Protein AF-Q862R8-F1 (afdb_monomer)

pLDDT: mean 84.22, std 10.14, range [52.84, 96.31]

Foldseek 3Di:
DDPVVLVVVLVVLVVVLVVLVVVLVVVCCVPPPPPHPPPVPCPCVDPCNPPPQDPDPVVVVVDDPVVNLVSVLVVLVVCLVVLVVVLVVLVVDPPDDPVSSVSSVVSNVSSVVSNVSSCVVCVVPVVVVVVVVVVVD

Radius of gyration: 17.54 Å; Cα contacts (8 Å, |Δi|>4): 55; chains: 1; bounding box: 41×30×45 Å

Solvent-accessible surface area (backbone atoms only — not comparable to full-atom values): 8114 Å² total; per-residue (Å²): 132,55,72,64,58,51,50,52,51,50,53,51,50,53,50,54,47,52,54,52,52,51,50,54,51,49,55,47,33,72,75,74,41,66,99,49,81,72,76,82,68,54,94,78,64,55,91,62,72,86,58,87,66,75,80,50,68,71,53,44,73,71,47,55,71,67,60,56,47,49,50,52,45,54,53,48,61,69,41,50,62,61,39,53,51,50,40,56,53,50,73,73,42,87,89,60,54,70,67,58,48,50,49,44,49,50,50,44,55,47,51,53,52,52,41,57,52,52,48,61,76,40,38,88,64,48,51,62,53,54,52,52,57,60,73,72,106

Mean predicted aligned error: 7.18 Å

Organism: Bos taurus (NCBI:txid9913)

Structure (mmCIF, N/CA/C/O backbone):
data_AF-Q862R8-F1
#
_entry.id   AF-Q862R8-F1
#
loop_
_atom_site.group_PDB
_atom_site.id
_atom_site.type_symbol
_atom_site.label_atom_id
_atom_site.label_alt_id
_atom_site.label_comp_id
_atom_site.label_asym_id
_atom_site.label_entity_id
_atom_site.label_seq_id
_atom_site.pdbx_PDB_ins_code
_atom_site.Cartn_x
_atom_site.Cartn_y
_atom_site.Cartn_z
_atom_site.occupancy
_atom_site.B_iso_or_equiv
_atom_site.auth_seq_id
_atom_site.auth_comp_id
_atom_site.auth_asym_id
_atom_site.auth_atom_id
_atom_site.pdbx_PDB_model_num
ATOM 1 N N . LYS A 1 1 ? 21.599 13.829 -4.331 1.00 64.12 1 LYS A N 1
ATOM 2 C CA . LYS A 1 1 ? 21.237 12.475 -3.838 1.00 64.12 1 LYS A CA 1
ATOM 3 C C . LYS A 1 1 ? 21.496 11.466 -4.945 1.00 64.12 1 LYS A C 1
ATOM 5 O O . LYS A 1 1 ? 21.058 11.718 -6.068 1.00 64.12 1 LYS A O 1
ATOM 10 N N . SER A 1 2 ? 22.223 10.394 -4.646 1.00 83.31 2 SER A N 1
ATOM 11 C CA . SER A 1 2 ? 22.532 9.305 -5.580 1.00 83.31 2 SER A CA 1
ATOM 12 C C . SER A 1 2 ? 21.273 8.490 -5.930 1.00 83.31 2 SER A C 1
ATOM 14 O O . SER A 1 2 ? 20.216 8.680 -5.321 1.00 83.31 2 SER A O 1
ATOM 16 N N . PHE A 1 3 ? 21.358 7.608 -6.933 1.00 73.69 3 PHE A N 1
ATOM 17 C CA . PHE A 1 3 ? 20.290 6.638 -7.218 1.00 73.69 3 PHE A CA 1
ATOM 18 C C . PHE A 1 3 ? 20.056 5.705 -6.021 1.00 73.69 3 PHE A C 1
ATOM 20 O O . PHE A 1 3 ? 18.914 5.505 -5.622 1.00 73.69 3 PHE A O 1
ATOM 27 N N . THR A 1 4 ? 21.133 5.233 -5.391 1.00 79.62 4 THR A N 1
ATOM 28 C CA . THR A 1 4 ? 21.085 4.392 -4.189 1.00 79.62 4 THR A CA 1
ATOM 29 C C . THR A 1 4 ? 20.373 5.090 -3.036 1.00 79.62 4 THR A C 1
ATOM 31 O O . THR A 1 4 ? 19.464 4.511 -2.453 1.00 79.62 4 THR A O 1
ATOM 34 N N . ASP A 1 5 ? 20.686 6.360 -2.756 1.00 82.50 5 ASP A N 1
ATOM 35 C CA . ASP A 1 5 ? 20.008 7.113 -1.689 1.00 82.50 5 ASP A CA 1
ATOM 36 C C . ASP A 1 5 ? 18.507 7.209 -1.968 1.00 82.50 5 ASP A C 1
ATOM 38 O O . ASP A 1 5 ? 17.679 7.125 -1.066 1.00 82.50 5 ASP A O 1
ATOM 42 N N . ARG A 1 6 ? 18.141 7.435 -3.234 1.00 79.94 6 ARG A N 1
ATOM 43 C CA . ARG A 1 6 ? 16.745 7.505 -3.665 1.00 79.94 6 ARG A CA 1
ATOM 44 C C . ARG A 1 6 ? 16.050 6.161 -3.436 1.00 79.94 6 ARG A C 1
ATOM 46 O O . ARG A 1 6 ? 15.010 6.136 -2.786 1.00 79.94 6 ARG A O 1
ATOM 53 N N . PHE A 1 7 ? 16.652 5.067 -3.879 1.00 79.62 7 PHE A N 1
ATOM 54 C CA . PHE A 1 7 ? 16.106 3.727 -3.693 1.00 79.62 7 PHE A CA 1
ATOM 55 C C . PHE A 1 7 ? 15.940 3.356 -2.209 1.00 79.62 7 PHE A C 1
ATOM 57 O O . PHE A 1 7 ? 14.867 2.919 -1.805 1.00 79.62 7 PHE A O 1
ATOM 64 N N . MET A 1 8 ? 16.948 3.623 -1.372 1.00 86.00 8 MET A N 1
ATOM 65 C CA . MET A 1 8 ? 16.879 3.357 0.071 1.00 86.00 8 MET A CA 1
ATOM 66 C C . MET A 1 8 ? 15.774 4.163 0.764 1.00 86.00 8 MET A C 1
ATOM 68 O O . MET A 1 8 ? 15.087 3.637 1.636 1.00 86.00 8 MET A O 1
ATOM 72 N N . ASN A 1 9 ? 15.550 5.416 0.348 1.00 86.50 9 ASN A N 1
ATOM 73 C CA . ASN A 1 9 ? 14.438 6.218 0.867 1.00 86.50 9 ASN A CA 1
ATOM 74 C C . ASN A 1 9 ? 13.071 5.614 0.494 1.00 86.50 9 ASN A C 1
ATOM 76 O O . ASN A 1 9 ? 12.179 5.585 1.337 1.00 86.50 9 ASN A O 1
ATOM 80 N N . ALA A 1 10 ? 12.904 5.111 -0.734 1.00 85.06 10 ALA A N 1
ATOM 81 C CA . ALA A 1 10 ? 11.666 4.446 -1.152 1.00 85.06 10 ALA A CA 1
ATOM 82 C C . ALA A 1 10 ? 11.422 3.145 -0.386 1.00 85.06 10 ALA A C 1
ATOM 84 O O . ALA A 1 10 ? 10.304 2.894 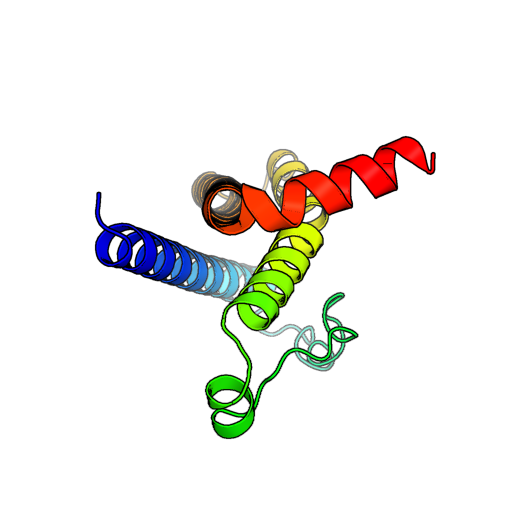0.057 1.00 85.06 10 ALA A O 1
ATOM 85 N N . ALA A 1 11 ? 12.472 2.342 -0.198 1.00 89.19 11 ALA A N 1
ATOM 86 C CA . ALA A 1 11 ? 12.401 1.104 0.567 1.00 89.19 11 ALA A CA 1
ATOM 87 C C . ALA A 1 11 ? 12.011 1.373 2.028 1.00 89.19 11 ALA A C 1
ATOM 89 O O . ALA A 1 11 ? 11.101 0.731 2.544 1.00 89.19 11 ALA A O 1
ATOM 90 N N . SER A 1 12 ? 12.631 2.375 2.664 1.00 91.31 12 SER A N 1
ATOM 91 C CA . SER A 1 12 ? 12.275 2.799 4.023 1.00 91.31 12 SER A CA 1
ATOM 92 C C . SER A 1 12 ? 10.821 3.262 4.110 1.00 91.31 12 SER A C 1
ATOM 94 O O . SER A 1 12 ? 10.095 2.819 4.992 1.00 91.31 12 SER A O 1
ATOM 96 N N . LEU A 1 13 ? 10.368 4.103 3.173 1.00 91.06 13 LEU A N 1
ATOM 97 C CA . LEU A 1 13 ? 8.985 4.584 3.153 1.00 91.06 13 LEU A CA 1
ATOM 98 C C . LEU A 1 13 ? 7.983 3.437 2.958 1.00 91.06 13 LEU A C 1
ATOM 100 O O . LEU A 1 13 ? 6.954 3.408 3.624 1.00 91.06 13 LEU A O 1
ATOM 104 N N . SER A 1 14 ? 8.300 2.486 2.076 1.00 92.19 14 SER A N 1
ATOM 105 C CA . SER A 1 14 ? 7.474 1.296 1.830 1.00 92.19 14 SER A CA 1
ATOM 106 C C . SER A 1 14 ? 7.400 0.398 3.066 1.00 92.19 14 SER A C 1
ATOM 108 O O . SER A 1 14 ? 6.338 -0.130 3.384 1.00 92.19 14 SER A O 1
ATOM 110 N N . HIS A 1 15 ? 8.512 0.252 3.792 1.00 94.38 15 HIS A N 1
ATOM 111 C CA . HIS A 1 15 ? 8.559 -0.504 5.040 1.00 94.38 15 HIS A CA 1
ATOM 112 C C . HIS A 1 15 ? 7.709 0.151 6.134 1.00 94.38 15 HIS A C 1
ATOM 114 O O . HIS A 1 15 ? 6.881 -0.516 6.751 1.00 94.38 15 HIS A O 1
ATOM 120 N N . ASP A 1 16 ? 7.849 1.463 6.327 1.00 93.56 16 ASP A N 1
ATOM 121 C CA . ASP A 1 16 ? 7.036 2.204 7.292 1.00 93.56 16 ASP A CA 1
ATOM 122 C C . ASP A 1 16 ? 5.543 2.133 6.933 1.00 93.56 16 ASP A C 1
ATOM 124 O O . ASP A 1 16 ? 4.693 2.029 7.818 1.00 93.56 16 ASP A O 1
ATOM 128 N N . PHE A 1 17 ? 5.222 2.182 5.635 1.00 92.38 17 PHE A N 1
ATOM 129 C CA . PHE A 1 17 ? 3.860 2.069 5.117 1.00 92.38 17 PHE A CA 1
ATOM 130 C C . PHE A 1 17 ? 3.264 0.696 5.447 1.00 92.38 17 PHE A C 1
ATOM 132 O O . PHE A 1 17 ? 2.190 0.615 6.043 1.00 92.38 17 PHE A O 1
ATOM 139 N N . TYR A 1 18 ? 4.000 -0.381 5.166 1.00 94.62 18 TYR A N 1
ATOM 140 C CA . TYR A 1 18 ? 3.607 -1.742 5.531 1.00 94.62 18 TYR A CA 1
ATOM 141 C C . TYR A 1 18 ? 3.406 -1.909 7.047 1.00 94.62 18 TYR A C 1
ATOM 143 O O . TYR A 1 18 ? 2.379 -2.438 7.483 1.00 94.62 18 TYR A O 1
ATOM 151 N N . ASN A 1 19 ? 4.337 -1.410 7.863 1.00 95.81 19 ASN A N 1
ATOM 152 C CA . ASN A 1 19 ? 4.239 -1.508 9.320 1.00 95.81 19 ASN A CA 1
ATOM 153 C C . ASN A 1 19 ? 2.983 -0.803 9.846 1.00 95.81 19 ASN A C 1
ATOM 155 O O . ASN A 1 19 ? 2.257 -1.368 10.663 1.00 95.81 19 ASN A O 1
ATOM 159 N N . LEU A 1 20 ? 2.690 0.402 9.345 1.00 95.19 20 LEU A N 1
ATOM 160 C CA . LEU A 1 20 ? 1.487 1.137 9.730 1.00 95.19 20 LEU A CA 1
ATOM 161 C C . LEU A 1 20 ? 0.207 0.398 9.318 1.00 95.19 20 LEU A C 1
ATOM 163 O O . LEU A 1 20 ? -0.722 0.333 10.118 1.00 95.19 20 LEU A O 1
ATOM 167 N N . SER A 1 21 ? 0.178 -0.215 8.127 1.00 94.25 21 SER A N 1
ATOM 168 C CA . SER A 1 21 ? -0.966 -1.033 7.691 1.00 94.25 21 SER A CA 1
ATOM 169 C C . SER A 1 21 ? -1.233 -2.204 8.637 1.00 94.25 21 SER A C 1
ATOM 171 O O . SER A 1 21 ? -2.379 -2.458 8.995 1.00 94.25 21 SER A O 1
ATOM 173 N N . THR A 1 22 ? -0.169 -2.867 9.099 1.00 94.19 22 THR A N 1
ATOM 174 C CA . THR A 1 22 ? -0.262 -4.012 10.011 1.00 94.19 22 THR A CA 1
ATOM 175 C C . THR A 1 22 ? -0.794 -3.574 11.372 1.00 94.19 22 THR A C 1
ATOM 177 O O . THR A 1 22 ? -1.682 -4.217 11.923 1.00 94.19 22 THR A O 1
ATOM 180 N N . ILE A 1 23 ? -0.292 -2.451 11.897 1.00 93.25 23 ILE A N 1
ATOM 181 C CA . ILE A 1 23 ? -0.766 -1.876 13.163 1.00 93.25 23 ILE A CA 1
ATOM 182 C C . ILE A 1 23 ? -2.253 -1.530 13.064 1.00 93.25 23 ILE A C 1
ATOM 184 O O . ILE A 1 23 ? -3.036 -1.980 13.892 1.00 93.25 23 ILE A O 1
ATOM 188 N N . MET A 1 24 ? -2.657 -0.792 12.026 1.00 92.06 24 MET A N 1
ATOM 189 C CA . MET A 1 24 ? -4.058 -0.413 11.835 1.00 92.06 24 MET A CA 1
ATOM 190 C C . MET A 1 24 ? -4.976 -1.628 11.671 1.00 92.06 24 MET A C 1
ATOM 192 O O . MET A 1 24 ? -6.077 -1.641 12.218 1.00 92.06 24 MET A O 1
ATOM 196 N N . PHE A 1 25 ? -4.535 -2.642 10.924 1.00 90.75 25 PHE A N 1
ATOM 197 C CA . PHE A 1 25 ? -5.288 -3.880 10.753 1.00 90.75 25 PHE A CA 1
ATOM 198 C C . PHE A 1 25 ? -5.501 -4.589 12.094 1.00 90.75 25 PHE A C 1
ATOM 200 O O . PHE A 1 25 ? -6.637 -4.924 12.421 1.00 90.75 25 PHE A O 1
ATOM 207 N N . ASN A 1 26 ? -4.442 -4.751 12.891 1.00 90.19 26 ASN A N 1
ATOM 208 C CA . ASN A 1 26 ? -4.526 -5.401 14.198 1.00 90.19 26 ASN A CA 1
ATOM 209 C C . ASN A 1 26 ? -5.408 -4.606 15.173 1.00 90.19 26 ASN A C 1
ATOM 211 O O . ASN A 1 26 ? -6.265 -5.188 15.827 1.00 90.19 26 ASN A O 1
ATOM 215 N N . GLU A 1 27 ? -5.266 -3.277 15.230 1.00 89.81 27 GLU A N 1
ATOM 216 C CA . GLU A 1 27 ? -6.115 -2.424 16.074 1.00 89.81 27 GLU A CA 1
ATOM 217 C C . GLU A 1 27 ? -7.599 -2.531 15.694 1.00 89.81 27 GLU A C 1
ATOM 219 O O . GLU A 1 27 ? -8.475 -2.585 16.563 1.00 89.81 27 GLU A O 1
ATOM 224 N N . PHE A 1 28 ? -7.896 -2.556 14.390 1.00 86.81 28 PHE A N 1
ATOM 225 C CA . PHE A 1 28 ? -9.257 -2.754 13.906 1.00 86.81 28 PHE A CA 1
ATOM 226 C C . PHE A 1 28 ? -9.776 -4.145 14.275 1.00 86.81 28 PHE A C 1
ATOM 228 O O . PHE A 1 28 ? -10.911 -4.281 14.741 1.00 86.81 28 PHE A O 1
ATOM 235 N N . ASP A 1 29 ? -8.948 -5.168 14.078 1.00 86.69 29 ASP A N 1
ATOM 236 C CA . ASP A 1 29 ? -9.314 -6.543 14.356 1.00 86.69 29 ASP A CA 1
ATOM 237 C C . ASP A 1 29 ? -9.647 -6.754 15.833 1.00 86.69 29 ASP A C 1
ATOM 239 O O . ASP A 1 29 ? -10.767 -7.147 16.167 1.00 86.69 29 ASP A O 1
ATOM 243 N N . GLU A 1 30 ? -8.710 -6.402 16.714 1.00 87.81 30 GLU A N 1
ATOM 244 C CA . GLU A 1 30 ? -8.837 -6.541 18.164 1.00 87.81 30 GLU A CA 1
ATOM 245 C C . GLU A 1 30 ? -10.091 -5.855 18.703 1.00 87.81 30 GLU A C 1
ATOM 247 O O . GLU A 1 30 ? -10.789 -6.401 19.560 1.00 87.81 30 GLU A O 1
ATOM 252 N N . LYS A 1 31 ? -10.408 -4.664 18.184 1.00 85.25 31 LYS A N 1
ATOM 253 C CA . LYS A 1 31 ? -11.520 -3.862 18.693 1.00 85.25 31 LYS A CA 1
ATOM 254 C C . LYS A 1 31 ? -12.871 -4.228 18.081 1.00 85.25 31 LYS A C 1
ATOM 256 O O . LYS A 1 31 ? -13.889 -4.114 18.767 1.00 85.25 31 LYS A O 1
ATOM 261 N N . TYR A 1 32 ? -12.916 -4.619 16.807 1.00 83.06 32 TYR A N 1
ATOM 262 C CA . TYR A 1 32 ? -14.178 -4.695 16.062 1.00 83.06 32 TYR A CA 1
ATOM 263 C C . TYR A 1 32 ? -14.460 -6.040 15.393 1.00 83.06 32 TYR A C 1
ATOM 265 O O . TYR A 1 32 ? -15.639 -6.318 15.139 1.00 83.06 32 TYR A O 1
ATOM 273 N N . ALA A 1 33 ? -13.449 -6.859 15.092 1.00 83.44 33 ALA A N 1
ATOM 274 C CA . ALA A 1 33 ? -13.602 -8.078 14.291 1.00 83.44 33 ALA A CA 1
ATOM 275 C C . ALA A 1 33 ? -13.311 -9.382 15.054 1.00 83.44 33 ALA A C 1
ATOM 277 O O . ALA A 1 33 ? -13.828 -10.427 14.653 1.00 83.44 33 ALA A O 1
ATOM 278 N N . GLN A 1 34 ? -12.576 -9.332 16.168 1.00 81.38 34 GLN A N 1
ATOM 279 C CA . GLN A 1 34 ? -12.309 -10.492 17.018 1.00 81.38 34 GLN A CA 1
ATOM 280 C C . GLN A 1 34 ? -13.603 -11.216 17.424 1.00 81.38 34 GLN A C 1
ATOM 282 O O . GLN A 1 34 ? -14.597 -10.607 17.827 1.00 81.38 34 GLN A O 1
ATOM 287 N N . GLY A 1 35 ? -13.604 -12.544 17.275 1.00 74.81 35 GLY A N 1
ATOM 288 C CA . GLY A 1 35 ? -14.766 -13.402 17.541 1.00 74.81 35 GLY A CA 1
ATOM 289 C C . GLY A 1 35 ? -15.887 -13.344 16.493 1.00 74.81 35 GLY A C 1
ATOM 290 O O . GLY A 1 35 ? -16.879 -14.060 16.635 1.00 74.81 35 GLY A O 1
ATOM 291 N N . LYS A 1 36 ? -15.752 -12.538 15.429 1.00 78.19 36 LYS A N 1
ATOM 292 C CA . LYS A 1 36 ? -16.708 -12.475 14.313 1.00 78.19 36 LYS A CA 1
ATOM 293 C C . LYS A 1 36 ? -16.183 -13.245 13.099 1.00 78.19 36 LYS A C 1
ATOM 295 O O . LYS A 1 36 ? -14.988 -13.299 12.830 1.00 78.19 36 LYS A O 1
ATOM 300 N N . LEU A 1 37 ? -17.095 -13.814 12.310 1.00 67.75 37 LEU A N 1
ATOM 301 C CA . LEU A 1 37 ? -16.774 -14.668 11.154 1.00 67.75 37 LEU A CA 1
ATOM 302 C C . LEU A 1 37 ? -16.336 -13.884 9.895 1.00 67.75 37 LEU A C 1
ATOM 304 O O . LEU A 1 37 ? -16.539 -14.356 8.778 1.00 67.75 37 LEU A O 1
ATOM 308 N N . TYR A 1 38 ? -15.734 -12.697 10.038 1.00 68.19 38 TYR A N 1
ATOM 309 C CA . TYR A 1 38 ? -15.273 -11.904 8.888 1.00 68.19 38 TYR A CA 1
ATOM 310 C C . TYR A 1 38 ? -14.133 -12.589 8.117 1.00 68.19 38 TYR A C 1
ATOM 312 O O . TYR A 1 38 ? -14.037 -12.443 6.903 1.00 68.19 38 TYR A O 1
ATOM 320 N N . TYR A 1 39 ? -13.314 -13.395 8.799 1.00 58.72 39 TYR A N 1
ATOM 321 C CA . TYR A 1 39 ? -12.118 -14.037 8.244 1.00 58.72 39 TYR A CA 1
ATOM 322 C C . TYR A 1 39 ? -12.368 -15.139 7.208 1.00 58.72 39 TYR A C 1
ATOM 324 O O . TYR A 1 39 ? -11.446 -15.517 6.490 1.00 58.72 39 TYR A O 1
ATOM 332 N N . ILE A 1 40 ? -13.592 -15.664 7.102 1.00 55.09 40 ILE A N 1
ATOM 333 C CA . ILE A 1 40 ? -13.838 -16.922 6.381 1.00 55.09 40 ILE A CA 1
ATOM 334 C C . ILE A 1 40 ? -13.717 -16.781 4.847 1.00 55.09 40 ILE A C 1
ATOM 336 O O . ILE A 1 40 ? -13.500 -17.787 4.183 1.00 55.09 40 ILE A O 1
ATOM 340 N N . ASN A 1 41 ? -13.755 -15.568 4.269 1.00 55.41 41 ASN A N 1
ATOM 341 C CA . ASN A 1 41 ? -13.826 -15.387 2.803 1.00 55.41 41 ASN A CA 1
ATOM 342 C C . ASN A 1 41 ? -12.924 -14.291 2.184 1.00 55.41 41 ASN A C 1
ATOM 344 O O . ASN A 1 41 ? -13.075 -13.976 1.004 1.00 55.41 41 ASN A O 1
ATOM 348 N N . VAL A 1 42 ? -11.985 -13.694 2.924 1.00 64.06 42 VAL A N 1
ATOM 349 C CA . VAL A 1 42 ? -11.318 -12.444 2.480 1.00 64.06 42 VAL A CA 1
ATOM 350 C C . VAL A 1 42 ? -10.135 -12.667 1.520 1.00 64.06 42 VAL A C 1
ATOM 352 O O . VAL A 1 42 ? -9.713 -11.756 0.814 1.00 64.06 42 VAL A O 1
ATOM 355 N N . THR A 1 43 ? -9.603 -13.888 1.414 1.00 63.91 43 THR A N 1
ATOM 356 C CA . THR A 1 43 ? -8.378 -14.161 0.628 1.00 63.91 43 THR A CA 1
ATOM 357 C C . THR A 1 43 ? -8.530 -13.936 -0.879 1.00 63.91 43 THR A C 1
ATOM 359 O O . THR A 1 43 ? -7.531 -13.816 -1.580 1.00 63.91 43 THR A O 1
ATOM 362 N N . LYS A 1 44 ? -9.762 -13.835 -1.396 1.00 70.56 44 LYS A N 1
ATOM 363 C CA . LYS A 1 44 ? -10.043 -13.550 -2.814 1.00 70.56 44 LYS A CA 1
ATOM 364 C C . LYS A 1 44 ? -10.811 -12.246 -3.053 1.00 70.56 44 LYS A C 1
ATOM 366 O O . LYS A 1 44 ? -11.240 -12.009 -4.179 1.00 70.56 44 LYS A O 1
ATOM 371 N N . SER A 1 45 ? -10.953 -11.384 -2.045 1.00 83.19 45 SER A N 1
ATOM 372 C CA . SER A 1 45 ? -11.765 -10.163 -2.152 1.00 83.19 45 SER A CA 1
ATOM 373 C C . SER A 1 45 ? -10.981 -8.877 -2.431 1.00 83.19 45 SER A C 1
ATOM 375 O O . SER A 1 45 ? -11.596 -7.818 -2.524 1.00 83.19 45 SER A O 1
ATOM 377 N N . CYS A 1 46 ? -9.651 -8.924 -2.560 1.00 86.81 46 CYS A N 1
ATOM 378 C CA . CYS A 1 46 ? -8.872 -7.737 -2.916 1.00 86.81 46 CYS A CA 1
ATOM 379 C C . CYS A 1 46 ? -9.180 -7.314 -4.358 1.00 86.81 46 CYS A C 1
ATOM 381 O O . CYS A 1 46 ? -9.123 -8.130 -5.280 1.00 86.81 46 CYS A O 1
ATOM 383 N N . HIS A 1 47 ? -9.436 -6.022 -4.580 1.00 89.31 47 HIS A N 1
ATOM 384 C CA . HIS A 1 47 ? -9.663 -5.469 -5.923 1.00 89.31 47 HIS A CA 1
ATOM 385 C C . HIS A 1 47 ? -8.426 -5.575 -6.826 1.00 89.31 47 HIS A C 1
ATOM 387 O O . HIS A 1 47 ? -8.539 -5.475 -8.042 1.00 89.31 47 HIS A O 1
ATOM 393 N N . THR A 1 48 ? -7.255 -5.811 -6.233 1.00 89.31 48 THR A N 1
ATOM 394 C CA . THR A 1 48 ? -5.981 -6.021 -6.922 1.00 89.31 48 THR A CA 1
ATOM 395 C C . THR A 1 48 ? -5.730 -7.473 -7.328 1.00 89.31 48 TH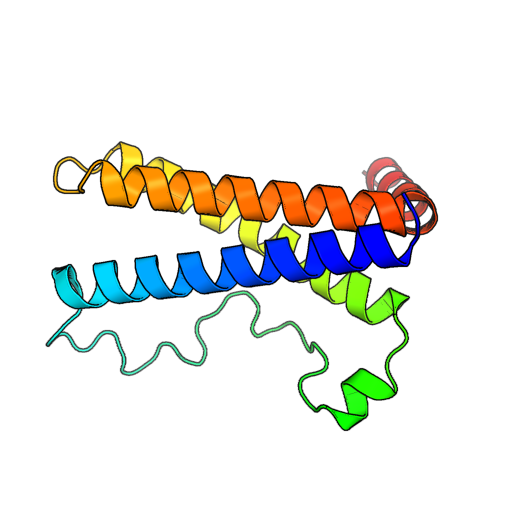R A C 1
ATOM 397 O O . THR A 1 48 ? -4.724 -7.737 -7.972 1.00 89.31 48 THR A O 1
ATOM 400 N N . ASN A 1 49 ? -6.605 -8.429 -6.994 1.00 84.69 49 ASN A N 1
ATOM 401 C CA . ASN A 1 49 ? -6.382 -9.854 -7.296 1.00 84.69 49 ASN A CA 1
ATOM 402 C C . ASN A 1 49 ? -6.310 -10.172 -8.797 1.00 84.69 49 ASN A C 1
ATOM 404 O O . ASN A 1 49 ? -5.750 -11.192 -9.184 1.00 84.69 49 ASN A O 1
ATOM 408 N N . SER A 1 50 ? -6.880 -9.320 -9.652 1.00 82.38 50 SER A N 1
ATOM 409 C CA . SER A 1 50 ? -6.745 -9.442 -11.108 1.00 82.38 50 SER A CA 1
ATOM 410 C C . SER A 1 50 ? -5.368 -9.017 -11.627 1.00 82.38 50 SER A C 1
ATOM 412 O O . SER A 1 50 ? -5.083 -9.182 -12.811 1.00 82.38 50 SER A O 1
ATOM 414 N N . PHE A 1 51 ? -4.524 -8.417 -10.784 1.00 81.50 51 PHE A N 1
ATOM 415 C CA . PHE A 1 51 ? -3.171 -8.034 -11.155 1.00 81.50 51 PHE A CA 1
ATOM 416 C C . PHE A 1 51 ? -2.238 -9.230 -11.001 1.00 81.50 51 PHE A C 1
ATOM 418 O O . PHE A 1 51 ? -1.954 -9.680 -9.897 1.00 81.50 51 PHE A O 1
ATOM 425 N N . HIS A 1 52 ? -1.725 -9.721 -12.125 1.00 76.44 52 HIS A N 1
ATOM 426 C CA . HIS A 1 52 ? -0.713 -10.775 -12.163 1.00 76.44 52 HIS A CA 1
ATOM 427 C C . HIS A 1 52 ? 0.685 -10.192 -11.925 1.00 76.44 52 HIS A C 1
ATOM 429 O O . HIS A 1 52 ? 1.543 -10.217 -12.809 1.00 76.44 52 HIS A O 1
ATOM 435 N N . ALA A 1 53 ? 0.894 -9.612 -10.742 1.00 75.38 53 ALA A N 1
ATOM 436 C CA . ALA A 1 53 ? 2.222 -9.188 -10.326 1.00 75.38 53 ALA A CA 1
ATOM 437 C C . ALA A 1 53 ? 3.132 -10.423 -10.158 1.00 75.38 53 ALA A C 1
ATOM 439 O O . ALA A 1 53 ? 2.651 -11.497 -9.795 1.00 75.38 53 ALA A O 1
ATOM 440 N N . PRO A 1 54 ? 4.442 -10.307 -10.421 1.00 80.50 54 PRO A N 1
ATOM 441 C CA . PRO A 1 54 ? 5.366 -11.407 -10.182 1.00 80.50 54 PRO A CA 1
ATOM 442 C C . PRO A 1 54 ? 5.482 -11.677 -8.673 1.00 80.50 54 PRO A C 1
ATOM 444 O O . PRO A 1 54 ? 5.996 -10.847 -7.927 1.00 80.50 54 PRO A O 1
ATOM 447 N N . GLU A 1 55 ? 4.987 -12.834 -8.229 1.00 80.38 55 GLU A N 1
ATOM 448 C CA . GLU A 1 55 ? 4.982 -13.243 -6.812 1.00 80.38 55 GLU A CA 1
ATOM 449 C C . GLU A 1 55 ? 6.189 -14.119 -6.449 1.00 80.38 55 GLU A C 1
ATOM 451 O O . GLU A 1 55 ? 6.717 -14.058 -5.337 1.00 80.38 55 GLU A O 1
ATOM 456 N N . GLU A 1 56 ? 6.656 -14.933 -7.395 1.00 86.62 56 GLU A N 1
ATOM 457 C CA . GLU A 1 56 ? 7.762 -15.857 -7.169 1.00 86.62 56 GLU A CA 1
ATOM 458 C C . GLU A 1 56 ? 9.103 -15.129 -7.254 1.00 86.62 56 GLU A C 1
ATOM 460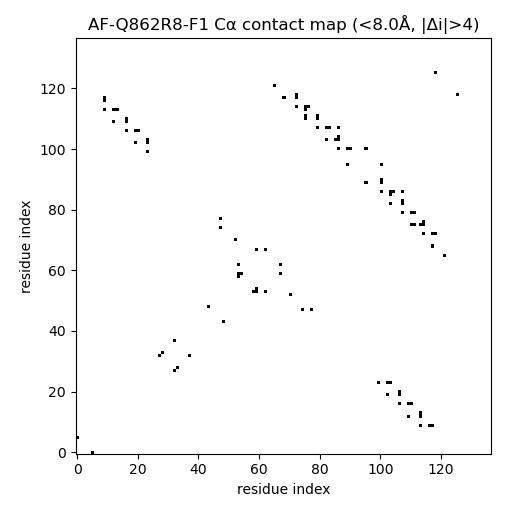 O O . GLU A 1 56 ? 9.376 -14.394 -8.206 1.00 86.62 56 GLU A O 1
ATOM 465 N N . ARG A 1 57 ? 9.985 -15.373 -6.276 1.00 84.94 57 ARG A N 1
ATOM 466 C CA . ARG A 1 57 ? 11.302 -14.721 -6.194 1.00 84.94 57 ARG A CA 1
ATOM 467 C C . ARG A 1 57 ? 12.104 -14.859 -7.492 1.00 84.94 57 ARG A C 1
ATOM 469 O O . ARG A 1 57 ? 12.729 -13.884 -7.905 1.00 84.94 57 ARG A O 1
ATOM 476 N N . ASP A 1 58 ? 12.076 -16.029 -8.122 1.00 87.81 58 ASP A N 1
ATOM 477 C CA . ASP A 1 58 ? 12.828 -16.291 -9.354 1.00 87.81 58 ASP A CA 1
ATOM 478 C C . ASP A 1 58 ? 12.284 -15.464 -10.528 1.00 87.81 58 ASP A C 1
ATOM 480 O O . ASP A 1 58 ? 13.060 -14.892 -11.295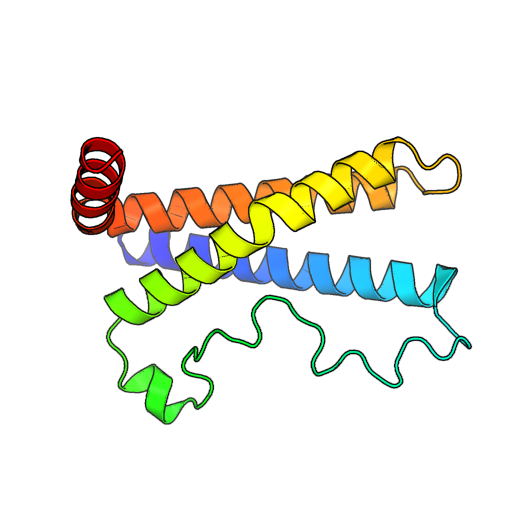 1.00 87.81 58 ASP A O 1
ATOM 484 N N . ILE A 1 59 ? 10.958 -15.307 -10.613 1.00 84.50 59 ILE A N 1
ATOM 485 C CA . ILE A 1 59 ? 10.301 -14.444 -11.603 1.00 84.50 59 ILE A CA 1
ATOM 486 C C . ILE A 1 59 ? 10.652 -12.976 -11.333 1.00 84.50 59 ILE A C 1
ATOM 488 O O . ILE A 1 59 ? 11.020 -12.248 -12.256 1.00 84.50 59 ILE A O 1
ATOM 492 N N . VAL A 1 60 ? 10.608 -12.530 -10.073 1.00 87.94 60 VAL A N 1
ATOM 493 C CA 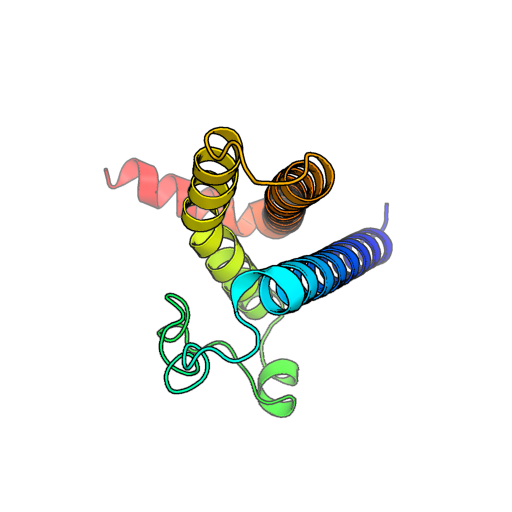. VAL A 1 60 ? 10.960 -11.151 -9.690 1.00 87.94 60 VAL A CA 1
ATOM 494 C C . VAL A 1 60 ? 12.408 -10.821 -10.061 1.00 87.94 60 VAL A C 1
ATOM 496 O O . VAL A 1 60 ? 12.662 -9.747 -10.596 1.00 87.94 60 VAL A O 1
ATOM 499 N N . GLN A 1 61 ? 13.355 -11.736 -9.830 1.00 86.62 61 GLN A N 1
ATOM 500 C CA . GLN A 1 61 ? 14.767 -11.532 -10.180 1.00 86.62 61 GLN A CA 1
ATOM 501 C C . GLN A 1 61 ? 15.008 -11.436 -11.692 1.00 86.62 61 GLN A C 1
ATOM 503 O O . GLN A 1 61 ? 15.945 -10.760 -12.117 1.00 86.62 61 GLN A O 1
ATOM 508 N N . GLN A 1 62 ? 14.178 -12.104 -12.495 1.00 88.38 62 GLN A N 1
ATOM 509 C CA . GLN A 1 62 ? 14.243 -12.066 -13.959 1.00 88.38 62 GLN A CA 1
ATOM 510 C C . GLN A 1 62 ? 13.455 -10.893 -14.561 1.00 88.38 62 GLN A C 1
ATOM 512 O O . GLN A 1 62 ? 13.681 -10.525 -15.715 1.00 88.38 62 GLN A O 1
ATOM 517 N N . THR A 1 63 ? 12.540 -10.292 -13.798 1.00 85.44 63 THR A N 1
ATOM 518 C CA . THR A 1 63 ? 11.734 -9.156 -14.250 1.00 85.44 63 THR A CA 1
ATOM 519 C C . THR A 1 63 ? 12.584 -7.891 -14.259 1.00 85.44 63 THR A C 1
ATOM 521 O O . THR A 1 63 ? 13.301 -7.588 -13.304 1.00 85.44 63 THR A O 1
ATOM 524 N N . ASN A 1 64 ? 12.505 -7.112 -15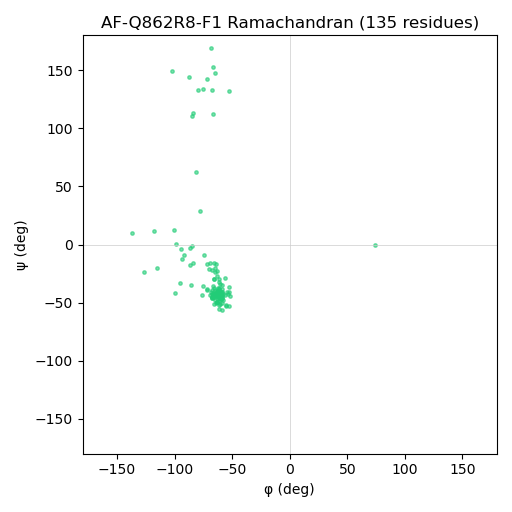.338 1.00 85.44 64 ASN A N 1
ATOM 525 C CA . ASN A 1 64 ? 13.241 -5.857 -15.398 1.00 85.44 64 ASN A CA 1
ATOM 526 C C . ASN A 1 64 ? 12.692 -4.843 -14.365 1.00 85.44 64 ASN A C 1
ATOM 528 O O . ASN A 1 64 ? 11.520 -4.860 -13.979 1.00 85.44 64 ASN A O 1
ATOM 532 N N . ILE A 1 65 ? 13.555 -3.926 -13.920 1.00 80.81 65 ILE A N 1
ATOM 533 C CA . ILE A 1 65 ? 13.201 -2.931 -12.896 1.00 80.81 65 ILE A CA 1
ATOM 534 C C . ILE A 1 65 ? 12.086 -1.977 -13.344 1.00 80.81 65 ILE A C 1
ATOM 536 O O . ILE A 1 65 ? 11.351 -1.457 -12.507 1.00 80.81 65 ILE A O 1
ATOM 540 N N . GLU A 1 66 ? 11.952 -1.741 -14.648 1.00 80.81 66 GLU A N 1
ATOM 541 C CA . GLU A 1 66 ? 10.914 -0.881 -15.207 1.00 80.81 66 GLU A CA 1
ATOM 542 C C . GLU A 1 66 ? 9.527 -1.509 -15.020 1.00 80.81 66 GLU A C 1
ATOM 544 O O . GLU A 1 66 ? 8.618 -0.845 -14.530 1.00 80.81 66 GLU A O 1
ATOM 549 N N . ASP A 1 67 ? 9.375 -2.796 -15.316 1.00 83.19 67 ASP A N 1
ATOM 550 C CA . ASP A 1 67 ? 8.117 -3.529 -15.210 1.00 83.19 67 ASP A CA 1
ATOM 551 C C . ASP A 1 67 ? 7.731 -3.768 -13.750 1.00 83.19 67 ASP A C 1
ATOM 553 O O . ASP A 1 67 ? 6.574 -3.556 -13.387 1.00 83.19 67 ASP A O 1
ATOM 557 N N . LEU A 1 68 ? 8.694 -4.077 -12.872 1.00 84.62 68 LEU A N 1
ATOM 558 C CA . LEU A 1 68 ? 8.450 -4.102 -11.421 1.00 84.62 68 LEU A CA 1
ATOM 559 C C . LEU A 1 68 ? 7.957 -2.744 -10.902 1.00 84.62 68 LEU A C 1
ATOM 561 O O . LEU A 1 68 ? 7.072 -2.667 -10.046 1.00 84.62 68 LEU A O 1
ATOM 565 N N . SER A 1 69 ? 8.498 -1.654 -11.442 1.00 83.00 69 SER A N 1
ATOM 566 C CA . SER A 1 69 ? 8.104 -0.307 -11.034 1.00 83.00 69 SER A CA 1
ATOM 567 C C . SER A 1 69 ? 6.740 0.099 -11.587 1.00 83.00 69 SER A C 1
ATOM 569 O O . SER A 1 69 ? 5.969 0.736 -10.872 1.00 83.00 69 SER A O 1
ATOM 571 N N . LYS A 1 70 ? 6.396 -0.317 -12.814 1.00 83.50 70 LYS A N 1
ATOM 572 C CA . LYS A 1 70 ? 5.040 -0.175 -13.368 1.00 83.50 70 LYS A CA 1
ATOM 573 C C . LYS A 1 70 ? 4.024 -0.918 -12.507 1.00 83.50 70 LYS A C 1
ATOM 575 O O . LYS A 1 70 ? 3.017 -0.322 -12.141 1.00 83.50 70 LYS A O 1
ATOM 580 N N . TRP A 1 71 ? 4.301 -2.168 -12.127 1.00 86.56 71 TRP A N 1
ATOM 581 C CA . TRP A 1 71 ? 3.432 -2.930 -11.223 1.00 86.56 71 TRP A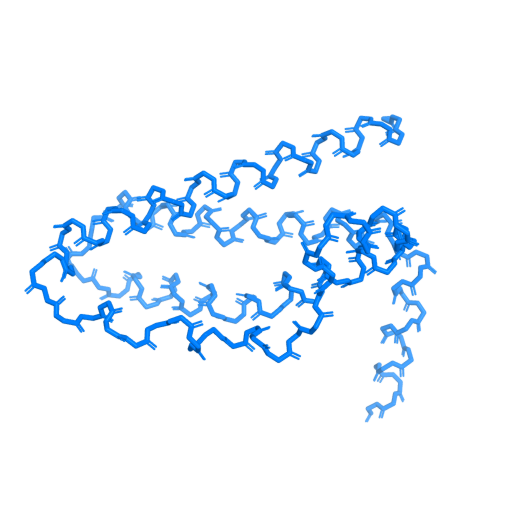 CA 1
ATOM 582 C C . TRP A 1 71 ? 3.247 -2.229 -9.880 1.00 86.56 71 TRP A C 1
ATOM 584 O O . TRP A 1 71 ? 2.118 -2.067 -9.422 1.00 86.56 71 TRP A O 1
ATOM 594 N N . THR A 1 72 ? 4.340 -1.742 -9.288 1.00 87.50 72 THR A N 1
ATOM 595 C CA . THR A 1 72 ? 4.284 -0.980 -8.032 1.00 87.50 72 THR A CA 1
ATOM 596 C C . THR A 1 72 ? 3.397 0.262 -8.171 1.00 87.50 72 THR A C 1
ATOM 598 O O . THR A 1 72 ? 2.577 0.534 -7.298 1.00 87.50 72 THR A O 1
ATOM 601 N N . LEU A 1 73 ? 3.502 0.996 -9.283 1.00 88.31 73 LEU A N 1
ATOM 602 C CA . LEU A 1 73 ? 2.657 2.163 -9.546 1.00 88.31 73 LEU A CA 1
ATOM 603 C C . LEU A 1 73 ? 1.191 1.799 -9.759 1.00 88.31 73 LEU A C 1
ATOM 605 O O . LEU A 1 73 ? 0.332 2.454 -9.181 1.00 88.31 73 LEU A O 1
ATOM 609 N N . VAL A 1 74 ? 0.894 0.766 -10.551 1.00 88.44 74 VAL A N 1
ATOM 610 C CA . VAL A 1 74 ? -0.481 0.283 -10.763 1.00 88.44 74 VAL A CA 1
ATOM 611 C C . VAL A 1 74 ? -1.134 -0.065 -9.427 1.00 88.44 74 VAL A C 1
ATOM 613 O O . VAL A 1 74 ? -2.273 0.332 -9.182 1.00 88.44 74 VAL A O 1
ATOM 616 N N . LEU A 1 75 ? -0.397 -0.738 -8.539 1.00 90.88 75 LEU A N 1
ATOM 617 C CA . LEU A 1 75 ? -0.869 -1.036 -7.191 1.00 90.88 75 LEU A CA 1
ATOM 618 C C . LEU A 1 75 ? -1.154 0.249 -6.408 1.00 90.88 75 LEU A C 1
ATOM 620 O O . LEU A 1 75 ? -2.272 0.404 -5.925 1.00 90.88 75 LEU A O 1
ATOM 624 N N . LEU A 1 76 ? -0.214 1.195 -6.339 1.00 92.38 76 LEU A N 1
ATOM 625 C CA . LEU A 1 76 ? -0.407 2.460 -5.614 1.00 92.38 76 LEU A CA 1
ATOM 626 C C . LEU A 1 76 ? -1.619 3.247 -6.134 1.00 92.38 76 LEU A C 1
ATOM 628 O O . LEU A 1 76 ? -2.501 3.598 -5.353 1.00 92.38 76 LEU A O 1
ATOM 632 N N . TYR A 1 77 ? -1.741 3.406 -7.454 1.00 92.50 77 TYR A N 1
ATOM 633 C CA . TYR A 1 77 ? -2.889 4.066 -8.076 1.00 92.50 77 TYR A CA 1
ATOM 634 C C . TYR A 1 77 ? -4.218 3.384 -7.748 1.00 92.50 77 TYR A C 1
ATOM 636 O O . TYR A 1 77 ? -5.215 4.062 -7.497 1.00 92.50 77 TYR A O 1
ATOM 644 N N . SER A 1 78 ? -4.246 2.048 -7.735 1.00 92.94 78 SER A N 1
ATOM 645 C CA . SER A 1 78 ? -5.460 1.291 -7.420 1.00 92.94 78 SER A CA 1
ATOM 646 C C . SER A 1 78 ? -5.942 1.499 -5.981 1.00 92.94 78 SER A C 1
ATOM 648 O O . SER A 1 78 ? -7.111 1.246 -5.695 1.00 92.94 78 SER A O 1
ATOM 650 N N . TRP A 1 79 ? -5.070 1.961 -5.082 1.00 94.94 79 TRP A N 1
ATOM 651 C CA . TRP A 1 79 ? -5.391 2.222 -3.681 1.00 94.94 79 TRP A CA 1
ATOM 652 C C . TRP A 1 79 ? -5.796 3.673 -3.396 1.00 94.94 79 TRP A C 1
ATOM 654 O O . TRP A 1 79 ? -6.391 3.910 -2.350 1.00 94.94 79 TRP A O 1
ATOM 664 N N . ASN A 1 80 ? -5.595 4.622 -4.318 1.00 95.56 80 ASN A N 1
ATOM 665 C CA . ASN A 1 80 ? -5.935 6.035 -4.086 1.00 95.56 80 ASN A CA 1
ATOM 666 C C . ASN A 1 80 ? -7.403 6.236 -3.687 1.00 95.56 80 ASN A C 1
ATOM 668 O O . ASN A 1 80 ? -7.686 6.817 -2.643 1.00 95.56 80 ASN A O 1
ATOM 672 N N . ASN A 1 81 ? -8.343 5.695 -4.469 1.00 95.69 81 ASN A N 1
ATOM 673 C CA . ASN A 1 81 ? -9.768 5.826 -4.156 1.00 95.69 81 ASN A CA 1
ATOM 674 C C . ASN A 1 81 ? -10.149 5.079 -2.860 1.00 95.69 81 ASN A C 1
ATOM 676 O O . ASN A 1 81 ? -10.751 5.709 -1.991 1.00 95.69 81 ASN A O 1
ATOM 680 N N . PRO A 1 82 ? -9.807 3.783 -2.672 1.00 95.50 82 PRO A N 1
ATOM 681 C CA . PRO A 1 82 ? -10.093 3.084 -1.418 1.00 95.50 82 PRO A CA 1
ATOM 682 C C . PRO A 1 82 ? -9.565 3.793 -0.166 1.00 95.50 82 PRO A C 1
ATOM 684 O O . PRO A 1 82 ? -10.283 3.867 0.828 1.00 95.50 82 PRO A O 1
ATOM 687 N N . LEU A 1 83 ? -8.342 4.333 -0.207 1.00 95.50 83 LEU A N 1
ATOM 688 C CA . LEU A 1 83 ? -7.742 5.033 0.932 1.00 95.50 83 LEU A CA 1
ATOM 689 C C . LEU A 1 83 ? -8.435 6.362 1.216 1.00 95.50 83 LEU A C 1
ATOM 691 O O . LEU A 1 83 ? -8.759 6.639 2.370 1.00 95.50 83 LEU A O 1
ATOM 695 N N . HIS A 1 84 ? -8.733 7.130 0.171 1.00 96.31 84 HIS A N 1
ATOM 696 C CA . HIS A 1 84 ? -9.460 8.383 0.312 1.00 96.31 84 HIS A CA 1
ATOM 697 C C . HIS A 1 84 ? -10.852 8.181 0.915 1.00 96.31 84 HIS A C 1
ATOM 699 O O . HIS A 1 84 ? -11.253 8.882 1.849 1.00 96.31 84 HIS A O 1
ATOM 705 N N . HIS A 1 85 ? -11.576 7.173 0.424 1.00 96.06 85 HIS A N 1
ATOM 706 C CA . HIS A 1 85 ? -12.869 6.796 0.980 1.00 96.06 85 HIS A CA 1
ATOM 707 C C . HIS A 1 85 ? -12.742 6.313 2.424 1.00 96.06 85 HIS A C 1
ATOM 709 O O . HIS A 1 85 ? -13.520 6.748 3.265 1.00 96.06 85 HIS A O 1
ATOM 715 N N . LEU A 1 86 ? -11.745 5.480 2.742 1.00 93.56 86 LEU A N 1
ATOM 716 C CA . LEU A 1 86 ? -11.498 5.032 4.112 1.00 93.56 86 LEU A CA 1
ATOM 717 C C . LEU A 1 86 ? -11.317 6.223 5.060 1.00 93.56 86 LEU A C 1
ATOM 719 O O . LEU A 1 86 ? -12.012 6.310 6.067 1.00 93.56 86 LEU A O 1
ATOM 723 N N . VAL A 1 87 ? -10.420 7.158 4.738 1.00 94.75 87 VAL A N 1
ATOM 724 C CA . VAL A 1 87 ? -10.165 8.334 5.582 1.00 94.75 87 VAL A CA 1
ATOM 725 C C . VAL A 1 87 ? -11.421 9.191 5.716 1.00 94.75 87 VAL A C 1
ATOM 727 O O . VAL A 1 87 ? -11.780 9.573 6.830 1.00 94.75 87 VAL A O 1
ATOM 730 N N . THR A 1 88 ? -12.123 9.439 4.610 1.00 95.25 88 THR A N 1
ATOM 731 C CA . THR A 1 88 ? -13.352 10.243 4.599 1.00 95.25 88 THR A CA 1
ATOM 732 C C . THR A 1 88 ? -14.444 9.620 5.468 1.00 95.25 88 THR A C 1
ATOM 734 O O . THR A 1 88 ? -15.041 10.313 6.285 1.00 95.25 88 THR A O 1
ATOM 737 N N . GLU A 1 89 ? -14.697 8.317 5.365 1.00 93.19 89 GLU A N 1
ATOM 738 C CA . GLU A 1 89 ? -15.717 7.647 6.182 1.00 93.19 89 GLU A CA 1
ATOM 739 C C . GLU A 1 89 ? -15.340 7.649 7.670 1.00 93.19 89 GLU A C 1
ATOM 741 O O . GLU A 1 89 ? -16.170 7.972 8.523 1.00 93.19 89 GLU A O 1
ATOM 746 N N . LEU A 1 90 ? -14.070 7.380 7.999 1.00 91.25 90 LEU A N 1
ATOM 747 C CA . LEU A 1 90 ? -13.590 7.38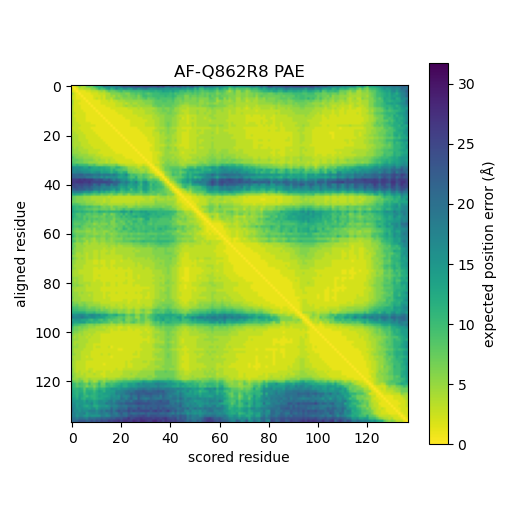5 9.384 1.00 91.25 90 LEU A CA 1
ATOM 748 C C . LEU A 1 90 ? -13.730 8.762 10.053 1.00 91.25 90 LEU A C 1
ATOM 750 O O . LEU A 1 90 ? -13.998 8.817 11.251 1.00 91.25 90 LEU A O 1
ATOM 754 N N . GLN A 1 91 ? -13.601 9.867 9.307 1.00 90.06 91 GLN A N 1
ATOM 755 C CA . GLN A 1 91 ? -13.804 11.228 9.836 1.00 90.06 91 GLN A CA 1
ATOM 756 C C . GLN A 1 91 ? -15.229 11.465 10.351 1.00 90.06 91 GLN A C 1
ATOM 758 O O . GLN A 1 91 ? -15.430 12.263 11.268 1.00 90.06 91 GLN A O 1
ATOM 763 N N . HIS A 1 92 ? -16.218 10.777 9.781 1.00 89.00 92 HIS A N 1
ATOM 764 C CA . HIS A 1 92 ? -17.625 10.932 10.148 1.00 89.00 92 HIS A CA 1
ATOM 765 C C . HIS A 1 92 ? -18.064 9.952 11.250 1.00 89.00 92 HIS A C 1
ATOM 767 O O . HIS A 1 92 ? -19.161 10.088 11.803 1.00 89.00 92 HIS A O 1
ATOM 773 N N . MET A 1 93 ? -17.218 8.983 11.614 1.00 87.31 93 MET A N 1
ATOM 774 C CA . MET A 1 93 ? -17.526 7.988 12.638 1.00 87.31 93 MET A CA 1
ATOM 775 C C . MET A 1 93 ? -17.203 8.499 14.048 1.00 87.31 93 MET A C 1
ATOM 777 O O . MET A 1 93 ? -16.050 8.607 14.454 1.00 87.31 93 MET A O 1
ATOM 781 N N . LYS A 1 94 ? -18.250 8.740 14.845 1.00 76.62 94 LYS A N 1
ATOM 782 C CA . LYS A 1 94 ? -18.139 9.294 16.209 1.00 76.62 94 LYS A CA 1
ATOM 783 C C . LYS A 1 94 ? -17.463 8.368 17.232 1.00 76.62 94 LYS A C 1
ATOM 785 O O . LYS A 1 94 ? -17.005 8.847 18.262 1.00 76.62 94 LYS A O 1
ATOM 790 N N . GLU A 1 95 ? -17.434 7.060 16.982 1.00 78.62 95 GLU A N 1
ATOM 791 C CA . GLU A 1 95 ? -16.958 6.039 17.937 1.00 78.62 95 GLU A CA 1
ATOM 792 C C . GLU A 1 95 ? -15.474 5.665 17.756 1.00 78.62 95 GLU A C 1
ATOM 794 O O . GLU A 1 95 ? -14.911 4.869 18.520 1.00 78.62 95 GLU A O 1
ATOM 799 N N . LEU A 1 96 ? -14.822 6.233 16.740 1.00 81.00 96 LEU A N 1
ATOM 800 C CA . LEU A 1 96 ? -13.427 5.965 16.423 1.00 81.00 96 LEU A CA 1
ATOM 801 C C . LEU A 1 96 ? -12.480 6.873 17.198 1.00 81.00 96 LEU A C 1
ATOM 803 O O . LEU A 1 96 ? -12.760 8.039 17.465 1.00 81.00 96 LEU A O 1
ATOM 807 N N . SER A 1 97 ? -11.329 6.318 17.579 1.00 84.12 97 SER A N 1
ATOM 808 C CA . SER A 1 97 ? -10.312 7.098 18.270 1.00 84.12 97 SER A CA 1
ATOM 809 C C . SER A 1 97 ? -9.646 8.066 17.291 1.00 84.12 97 SER A C 1
ATOM 811 O O . SER A 1 97 ? -9.338 7.716 16.149 1.00 84.12 97 SER A O 1
ATOM 813 N N . ASN A 1 98 ? -9.329 9.270 17.771 1.00 87.81 98 ASN A N 1
ATOM 814 C CA . ASN A 1 98 ? -8.538 10.238 17.003 1.00 87.81 98 ASN A CA 1
ATOM 815 C C . ASN A 1 98 ? -7.182 9.655 16.559 1.00 87.81 98 ASN A C 1
ATOM 817 O O . ASN A 1 98 ? -6.650 10.045 15.523 1.00 87.81 98 ASN A O 1
ATOM 821 N N . ALA A 1 99 ? -6.628 8.709 17.326 1.00 89.69 99 ALA A N 1
ATOM 822 C CA . ALA A 1 99 ? -5.388 8.013 16.992 1.00 89.69 99 ALA A CA 1
ATOM 823 C C . ALA A 1 99 ? -5.530 7.110 15.754 1.00 89.69 99 ALA A C 1
ATOM 825 O O . ALA A 1 99 ? -4.654 7.129 14.889 1.00 89.69 99 ALA A O 1
ATOM 826 N N . PHE A 1 100 ? -6.640 6.376 15.631 1.00 90.38 100 PHE A N 1
ATOM 827 C CA . PHE A 1 100 ? -6.893 5.528 14.467 1.00 90.38 100 PHE A CA 1
ATOM 828 C C . PHE A 1 100 ? -7.112 6.372 13.209 1.00 90.38 100 PHE A C 1
ATOM 830 O O . PHE A 1 100 ? -6.500 6.112 12.177 1.00 90.38 100 PHE A O 1
ATOM 837 N N . LEU A 1 101 ? -7.914 7.441 13.311 1.00 92.31 101 LEU A N 1
ATOM 838 C CA . LEU A 1 101 ? -8.107 8.383 12.206 1.00 92.31 101 LEU A CA 1
ATOM 839 C C . LEU A 1 101 ? -6.780 9.029 11.776 1.00 92.31 101 LEU A C 1
ATOM 841 O O . LEU A 1 101 ? -6.475 9.077 10.590 1.00 92.31 101 LEU A O 1
ATOM 845 N N . SER A 1 102 ? -5.957 9.472 12.731 1.00 93.94 102 SER A N 1
ATOM 846 C CA . SER A 1 102 ? -4.622 10.015 12.445 1.00 93.94 102 SER A CA 1
ATOM 847 C C . SER A 1 102 ? -3.731 9.000 11.719 1.00 93.94 102 SER A C 1
ATOM 849 O O . SER A 1 102 ? -3.038 9.352 10.763 1.00 93.94 102 SER A O 1
ATOM 851 N N . SER A 1 103 ? -3.791 7.728 12.121 1.00 94.75 103 SER A N 1
ATOM 852 C CA . SER A 1 103 ? -3.064 6.639 11.463 1.00 94.75 103 SER A CA 1
ATOM 853 C C . SER A 1 103 ? -3.558 6.406 10.036 1.00 94.75 103 SER A C 1
ATOM 855 O O . SER A 1 103 ? -2.731 6.329 9.131 1.00 94.75 103 SER A O 1
ATOM 857 N N . ALA A 1 104 ? -4.874 6.401 9.803 1.00 93.75 104 ALA A N 1
ATOM 858 C CA . ALA A 1 104 ? -5.457 6.273 8.467 1.00 93.75 104 ALA A CA 1
ATOM 859 C C . ALA A 1 104 ? -5.063 7.435 7.546 1.00 93.75 104 ALA A C 1
ATOM 861 O O . ALA A 1 104 ? -4.592 7.210 6.433 1.00 93.75 104 ALA A O 1
ATOM 862 N N . THR A 1 105 ? -5.149 8.673 8.037 1.00 95.38 105 THR A N 1
ATOM 863 C CA . THR A 1 105 ? -4.697 9.858 7.298 1.00 95.38 105 THR A CA 1
ATOM 864 C C . THR A 1 105 ? -3.200 9.784 7.000 1.00 95.38 105 THR A C 1
ATOM 866 O O . THR A 1 105 ? -2.755 10.106 5.898 1.00 95.38 105 THR A O 1
ATOM 869 N N . ARG A 1 106 ? -2.376 9.346 7.961 1.00 95.50 106 ARG A N 1
ATOM 870 C CA . ARG A 1 106 ? -0.939 9.142 7.734 1.00 95.50 106 ARG A CA 1
ATOM 871 C C . ARG A 1 106 ? -0.694 8.064 6.675 1.00 95.50 106 ARG A C 1
ATOM 873 O O . ARG A 1 106 ? 0.208 8.237 5.860 1.00 95.50 106 ARG A O 1
ATOM 880 N N . PHE A 1 107 ? -1.476 6.990 6.685 1.00 94.06 107 PHE A N 1
ATOM 881 C CA . PHE A 1 107 ? -1.382 5.890 5.733 1.00 94.06 107 PHE A CA 1
ATOM 882 C C . PHE A 1 107 ? -1.689 6.357 4.302 1.00 94.06 107 PHE A C 1
ATOM 884 O O . PHE A 1 107 ? -0.853 6.165 3.420 1.00 94.06 107 PHE A O 1
ATOM 891 N N . GLU A 1 108 ? -2.795 7.080 4.093 1.00 96.12 108 GLU A N 1
ATOM 892 C CA . GLU A 1 108 ? -3.134 7.730 2.814 1.00 96.12 108 GLU A CA 1
ATOM 893 C C . GLU A 1 108 ? -1.976 8.615 2.312 1.00 96.12 108 GLU A C 1
ATOM 895 O O . GLU A 1 108 ? -1.434 8.391 1.229 1.00 96.12 108 GLU A O 1
ATOM 900 N N . ASN A 1 109 ? -1.485 9.527 3.158 1.00 95.19 109 ASN A N 1
ATOM 901 C CA . ASN A 1 109 ? -0.369 10.420 2.823 1.00 95.19 109 ASN A CA 1
ATOM 902 C C . ASN A 1 109 ? 0.938 9.678 2.480 1.00 95.19 109 ASN A C 1
ATOM 904 O O . ASN A 1 109 ? 1.758 10.167 1.699 1.00 95.19 109 ASN A O 1
ATOM 908 N N . MET A 1 110 ? 1.209 8.537 3.119 1.00 94.44 110 MET A N 1
ATOM 909 C CA . MET A 1 110 ? 2.400 7.733 2.830 1.00 94.44 110 MET A CA 1
ATOM 910 C C . MET A 1 110 ? 2.289 7.040 1.472 1.00 94.44 110 MET A C 1
ATOM 912 O O . MET A 1 110 ? 3.283 7.023 0.743 1.00 94.44 110 MET A O 1
ATOM 916 N N . SER A 1 111 ? 1.095 6.553 1.113 1.00 94.81 111 SER A N 1
ATOM 917 C CA . SER A 1 111 ? 0.809 6.004 -0.217 1.00 94.81 111 SER A CA 1
ATOM 918 C C . SER A 1 111 ? 1.059 7.049 -1.308 1.00 94.81 111 SER A C 1
ATOM 920 O O . SER A 1 111 ? 1.843 6.808 -2.227 1.00 94.81 111 SER A O 1
ATOM 922 N N . GLU A 1 112 ? 0.507 8.257 -1.152 1.00 94.00 112 GLU A N 1
ATOM 923 C CA . GLU A 1 112 ? 0.700 9.363 -2.102 1.00 94.00 112 GLU A CA 1
ATOM 924 C C . GLU A 1 112 ? 2.177 9.751 -2.256 1.00 94.00 112 GLU A C 1
ATOM 926 O O . GLU A 1 112 ? 2.683 9.928 -3.367 1.00 94.00 112 GLU A O 1
ATOM 931 N N . LYS A 1 113 ? 2.911 9.846 -1.138 1.00 92.62 113 LYS A N 1
ATOM 932 C CA . LYS A 1 113 ? 4.349 10.154 -1.154 1.00 92.62 113 LYS A CA 1
ATOM 933 C C . LYS A 1 113 ? 5.153 9.084 -1.883 1.00 92.62 113 LYS A C 1
ATOM 935 O O . LYS A 1 113 ? 6.074 9.430 -2.627 1.00 92.62 113 LYS A O 1
ATOM 940 N N . LEU A 1 114 ? 4.839 7.808 -1.662 1.00 91.75 114 LEU A N 1
ATOM 941 C CA . LEU A 1 114 ? 5.521 6.701 -2.324 1.00 91.75 114 LEU A CA 1
ATOM 942 C C . LEU A 1 114 ? 5.213 6.694 -3.824 1.00 91.75 114 LEU A C 1
ATOM 944 O O . LEU A 1 114 ? 6.135 6.564 -4.631 1.00 91.75 114 LEU A O 1
ATOM 948 N N . GLN A 1 115 ? 3.955 6.932 -4.198 1.00 92.62 115 GLN A N 1
ATOM 949 C CA . GLN A 1 115 ? 3.536 7.053 -5.591 1.00 92.62 115 GLN A CA 1
ATOM 950 C C . GLN A 1 115 ? 4.292 8.180 -6.301 1.00 92.62 115 GLN A C 1
ATOM 952 O O . GLN A 1 115 ? 5.013 7.917 -7.265 1.00 92.62 115 GLN A O 1
ATOM 957 N N . ALA A 1 116 ? 4.235 9.407 -5.776 1.00 90.19 116 ALA A N 1
ATOM 958 C CA . ALA A 1 116 ? 4.921 10.561 -6.358 1.00 90.19 116 ALA A CA 1
ATOM 959 C C . ALA A 1 116 ? 6.443 10.350 -6.451 1.00 90.19 116 ALA A C 1
ATOM 961 O O . ALA A 1 116 ? 7.107 10.805 -7.390 1.00 90.19 116 ALA A O 1
ATOM 962 N N . PHE A 1 117 ? 7.024 9.643 -5.477 1.00 87.44 117 PHE A N 1
ATOM 963 C CA . PHE A 1 117 ? 8.439 9.309 -5.494 1.00 87.44 117 PHE A CA 1
ATOM 964 C C . PHE A 1 117 ? 8.805 8.401 -6.676 1.00 87.44 117 PHE A C 1
ATOM 966 O O . PHE A 1 117 ? 9.761 8.702 -7.405 1.00 87.44 117 PHE A O 1
ATOM 973 N N . ILE A 1 118 ? 8.065 7.303 -6.857 1.00 85.56 118 ILE A N 1
ATOM 974 C CA . ILE A 1 118 ? 8.308 6.324 -7.922 1.00 85.56 118 ILE A CA 1
ATOM 975 C C . ILE A 1 118 ? 8.014 6.963 -9.280 1.00 85.56 118 ILE A C 1
ATOM 977 O O . ILE A 1 118 ? 8.861 6.908 -10.171 1.00 85.56 118 ILE A O 1
ATOM 981 N N . GLU A 1 119 ? 6.899 7.682 -9.417 1.00 87.25 119 GLU A N 1
ATOM 982 C CA . GLU A 1 119 ? 6.563 8.433 -10.630 1.00 87.25 119 GLU A CA 1
ATOM 983 C C . GLU A 1 119 ? 7.693 9.357 -11.064 1.00 87.25 119 GLU A C 1
ATOM 985 O O . GLU A 1 119 ? 8.065 9.387 -12.234 1.00 87.25 119 GLU A O 1
ATOM 990 N N . ARG A 1 120 ? 8.304 10.084 -10.123 1.00 84.06 120 ARG A N 1
ATOM 991 C CA . ARG A 1 120 ? 9.414 10.980 -10.442 1.00 84.06 120 ARG A CA 1
ATOM 992 C C . ARG A 1 120 ? 10.617 10.233 -11.018 1.00 84.06 120 ARG A C 1
ATOM 994 O O . ARG A 1 120 ? 11.265 10.767 -11.923 1.00 84.06 120 ARG A O 1
ATOM 1001 N N . GLN A 1 121 ? 10.924 9.030 -10.522 1.00 75.50 121 GLN A N 1
ATOM 1002 C CA . GLN A 1 121 ? 12.016 8.210 -11.069 1.00 75.50 121 GLN A CA 1
ATOM 1003 C C . GLN A 1 121 ? 11.717 7.745 -12.497 1.00 75.50 121 GLN A C 1
ATOM 1005 O O . GLN A 1 121 ? 12.619 7.727 -13.332 1.00 75.50 121 GLN A O 1
ATOM 1010 N N . PHE A 1 122 ? 10.450 7.454 -12.788 1.00 71.75 122 PHE A N 1
ATOM 1011 C CA . PHE A 1 122 ? 9.988 6.975 -14.090 1.00 71.75 122 PHE A CA 1
ATOM 1012 C C . PHE A 1 122 ? 9.347 8.064 -14.947 1.00 71.75 122 PHE A C 1
ATOM 1014 O O . PHE A 1 122 ? 8.770 7.761 -15.983 1.00 71.75 122 PHE A O 1
ATOM 1021 N N . SER A 1 123 ? 9.491 9.338 -14.575 1.00 74.12 123 SER A N 1
ATOM 1022 C CA . SER A 1 123 ? 8.876 10.479 -15.267 1.00 74.12 123 SER A CA 1
ATOM 1023 C C . SER A 1 123 ? 9.174 10.490 -16.765 1.00 74.12 123 SER A C 1
ATOM 1025 O O . SER A 1 123 ? 8.293 10.778 -17.566 1.00 74.12 123 SER A O 1
ATOM 1027 N N . LYS A 1 124 ? 10.383 10.082 -17.165 1.00 68.94 124 LYS A N 1
ATOM 1028 C CA . LYS A 1 124 ? 10.769 9.969 -18.580 1.00 68.94 124 LYS A CA 1
ATOM 1029 C C . LYS A 1 124 ? 9.980 8.906 -19.362 1.00 68.94 124 LYS A C 1
ATOM 1031 O O . LYS A 1 124 ? 9.890 9.019 -20.577 1.00 68.94 124 LYS A O 1
ATOM 1036 N N . ILE A 1 125 ? 9.430 7.906 -18.677 1.00 66.62 125 ILE A N 1
ATOM 1037 C CA . ILE A 1 125 ? 8.649 6.794 -19.239 1.00 66.62 125 ILE A CA 1
ATOM 1038 C C . ILE A 1 125 ? 7.142 7.050 -19.072 1.00 66.62 125 ILE A C 1
ATOM 1040 O O . ILE A 1 125 ? 6.372 6.839 -20.002 1.00 66.62 125 ILE A O 1
ATOM 1044 N N . ILE A 1 126 ? 6.718 7.563 -17.913 1.00 67.44 126 ILE A N 1
ATOM 1045 C CA . ILE A 1 126 ? 5.305 7.771 -17.557 1.00 67.44 126 ILE A CA 1
ATOM 1046 C C . ILE A 1 126 ? 4.709 8.987 -18.264 1.00 67.44 126 ILE A C 1
ATOM 1048 O O . ILE A 1 126 ? 3.593 8.906 -18.770 1.00 67.44 126 ILE A O 1
ATOM 1052 N N . VAL A 1 127 ? 5.432 10.112 -18.323 1.00 72.50 127 VAL A N 1
ATOM 1053 C CA . VAL A 1 127 ? 4.901 11.369 -18.882 1.00 72.50 127 VAL A CA 1
ATOM 1054 C C . VAL A 1 127 ? 4.453 11.212 -20.345 1.00 72.50 127 VAL A C 1
ATOM 1056 O O . VAL A 1 127 ? 3.346 11.650 -20.660 1.00 72.50 127 VAL A O 1
ATOM 1059 N N . PRO A 1 128 ? 5.215 10.552 -21.244 1.00 74.69 128 PRO A N 1
ATOM 1060 C CA . PRO A 1 128 ? 4.753 10.302 -22.611 1.00 74.69 128 PRO A CA 1
ATOM 1061 C C . PRO A 1 128 ? 3.465 9.466 -22.690 1.00 74.69 128 PRO A C 1
ATOM 1063 O O . PRO A 1 128 ? 2.570 9.785 -23.474 1.00 74.69 128 PRO A O 1
ATOM 1066 N N . VAL A 1 129 ? 3.342 8.423 -21.861 1.00 68.44 129 VAL A N 1
ATOM 1067 C CA . VAL A 1 129 ? 2.163 7.538 -21.835 1.00 68.44 129 VAL A CA 1
ATOM 1068 C C . VAL A 1 129 ? 0.935 8.291 -21.323 1.00 68.44 129 VAL A C 1
ATOM 1070 O O . VAL A 1 129 ? -0.117 8.252 -21.960 1.00 68.44 129 VAL A O 1
ATOM 1073 N N . LEU A 1 130 ? 1.078 9.042 -20.227 1.00 65.69 130 LEU A N 1
ATOM 1074 C CA . LEU A 1 130 ? -0.005 9.837 -19.647 1.00 65.69 130 LEU A CA 1
ATOM 1075 C C . LEU A 1 130 ? -0.512 10.904 -20.631 1.00 65.69 130 LEU A C 1
ATOM 1077 O O . LEU A 1 130 ? -1.718 11.060 -20.810 1.00 65.69 130 LEU A O 1
ATOM 1081 N N . ASN A 1 131 ? 0.403 11.589 -21.325 1.00 70.50 131 ASN A N 1
ATOM 1082 C CA . ASN A 1 131 ? 0.054 12.566 -22.358 1.00 70.50 131 ASN A CA 1
ATOM 1083 C C . ASN A 1 131 ? -0.725 11.923 -23.511 1.00 70.50 131 ASN A C 1
ATOM 1085 O O . ASN A 1 131 ? -1.696 12.504 -23.986 1.00 70.50 131 ASN A 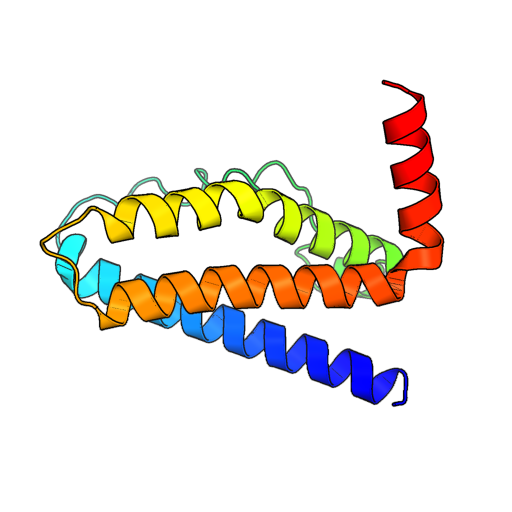O 1
ATOM 1089 N N . THR A 1 132 ? -0.341 10.712 -23.922 1.00 71.44 132 THR A N 1
ATOM 1090 C CA . THR A 1 132 ? -1.053 9.962 -24.966 1.00 71.44 132 THR A CA 1
ATOM 1091 C C . THR A 1 132 ? -2.476 9.610 -24.519 1.00 71.44 132 THR A C 1
ATOM 1093 O O . THR A 1 132 ? -3.421 9.784 -25.283 1.00 71.44 132 THR A O 1
ATOM 1096 N N . MET A 1 133 ? -2.658 9.180 -23.264 1.00 65.88 133 MET A N 1
ATOM 1097 C CA . MET A 1 133 ? -3.982 8.875 -22.703 1.00 65.88 133 MET A CA 1
ATOM 1098 C C . MET A 1 133 ? -4.877 10.114 -22.580 1.00 65.88 133 MET A C 1
ATOM 1100 O O . MET A 1 133 ? -6.079 10.021 -22.815 1.00 65.88 133 MET A O 1
ATOM 1104 N N . ILE A 1 134 ? -4.307 11.269 -22.219 1.00 70.69 134 ILE A N 1
ATOM 1105 C CA . ILE A 1 134 ? -5.039 12.541 -22.139 1.00 70.69 134 ILE A CA 1
ATOM 1106 C C . ILE A 1 134 ? -5.448 13.025 -23.534 1.00 70.69 134 ILE A C 1
ATOM 1108 O O . ILE A 1 134 ? -6.566 13.495 -23.695 1.00 70.69 134 ILE A O 1
ATOM 1112 N N . GLN A 1 135 ? -4.578 12.892 -24.539 1.00 68.38 135 GLN A N 1
ATOM 1113 C CA . GLN A 1 135 ? -4.885 13.264 -25.928 1.00 68.38 135 GLN A CA 1
ATOM 1114 C C . GLN A 1 135 ? -5.902 12.336 -26.604 1.00 68.38 135 GLN A C 1
ATOM 1116 O O . GLN A 1 135 ? -6.509 12.721 -27.597 1.00 68.38 135 GLN A O 1
ATOM 1121 N N . ALA A 1 136 ? -6.065 11.114 -26.096 1.00 65.62 136 ALA A N 1
ATOM 1122 C CA . ALA A 1 136 ? -7.040 10.146 -26.589 1.00 65.62 136 ALA A CA 1
ATOM 1123 C C . ALA A 1 136 ? -8.450 10.320 -25.984 1.00 65.62 136 ALA A C 1
ATOM 1125 O O . ALA A 1 136 ? -9.347 9.547 -26.325 1.00 65.62 136 ALA A O 1
ATOM 1126 N N . ARG A 1 137 ? -8.638 11.289 -25.079 1.00 52.84 137 ARG A N 1
ATOM 1127 C CA . ARG A 1 137 ? -9.943 11.720 -24.556 1.00 52.84 137 ARG A CA 1
ATOM 1128 C C . ARG A 1 137 ? -10.469 12.917 -25.333 1.00 52.84 137 ARG A C 1
ATOM 1130 O O . ARG A 1 137 ? -11.703 12.949 -25.525 1.00 52.84 137 ARG A O 1
#

Secondary structure (DSSP, 8-state):
--HHHHHHHHHHHHHHHHHHHHHHHHHHIIIIITTSGGGGGGGG--TTTT-----SHHHHHHS-HHHHHHHHHHHHHHHHHHHHHHHHHHHH-TTS-HHHHHHHHHHHHHHHHHHHHHHHHTHHHHHHHHHHHHHT-

Sequence (137 aa):
KSFTDRFMNAASLSHDFYNLSTIMFNEFDEKYAQGKLYYINVTKSCHTNSFHAPEERDIVQQTNIEDLSKWTLVLLYSWNNPLHHLVTELQHMKELSNAFLSSATRFENMSEKLQAFIERQFSKIIVPVLNTMIQAR

InterPro domains:
  IPR001400 Somatotropin/prolactin [PF00103] (1-135)
  IPR001400 Somatotropin/prolactin [PTHR11417] (2-134)
  IPR009079 Four-helical cytokine-like, core [G3DSA:1.20.1250.10] (2-135)
  IPR009079 Four-helical cytokine-like, core [SSF47266] (2-132)
  IPR018116 Somatotropin hormone, conserved site [PS00266] (46-79)

Nearest PDB structures (foldseek):
  3ncb-assembly1_A  TM=9.423E-01  e=4.418E-07  Homo sapiens
  3ncc-assembly1_A  TM=9.436E-01  e=7.358E-07  Homo sapiens
  3ncf-assembly1_A  TM=9.419E-01  e=1.627E-06  Homo sapiens
  3nce-assembly1_A  TM=9.435E-01  e=1.627E-06  Homo sapiens
  3npz-assembly1_A  TM=9.257E-01  e=1.721E-06  Homo sapiens